Protein AF-A0A2V5K9M3-F1 (afdb_monomer)

Foldseek 3Di:
DDPDVVVVVVVVVVVVVVLVVVLVVLLVVQLVVVVVVLVVPDDPVLVVLLVVLVCCPDPVNVVVVVVVVVVLCVQQVVCVVVVHNGPQHPVRPPVVVVVVVVVVVNVVSNVSNVVSVVVSVVVSVVSVVVSVVVVVVVVVVVVVVVVVVVVVVVVVVVVVVVD

Nearest PDB structures (foldseek):
  6rw8-assembly1_A  TM=3.268E-01  e=4.066E+00  Xenorhabdus nematophila
  4o9y-assembly2_J  TM=3.198E-01  e=4.066E+00  Photorhabdus luminescens
  6rwb-assembly1_C  TM=3.173E-01  e=6.257E+00  Yersinia pseudotuberculosis
  8cq2-assembly1_E  TM=2.939E-01  e=6.257E+00  Photorhabdus luminescens
  8cpz-assembly1_E  TM=3.019E-01  e=9.628E+00  Photorhabdus luminescens

Solvent-accessible surface area (backbone atoms only — not comparable to full-atom values): 9013 Å² total; per-residue (Å²): 137,84,82,60,69,64,58,58,54,51,50,50,52,52,49,52,54,49,51,53,51,52,51,53,51,50,56,53,52,58,56,49,52,56,52,52,58,52,59,72,68,56,50,74,66,54,54,50,34,44,53,53,43,57,52,69,69,32,71,69,46,53,53,51,52,53,50,50,52,52,49,52,52,50,54,24,51,49,33,44,75,72,74,41,88,33,94,48,47,91,89,29,64,61,63,53,51,53,51,52,57,49,51,64,56,44,56,60,37,47,50,53,44,49,53,52,50,52,52,52,52,52,52,50,52,52,51,53,51,54,52,52,53,52,49,51,52,53,49,51,52,51,53,52,53,49,54,50,53,51,53,53,53,53,49,58,55,54,55,68,71,73,112

Radius of gyration: 32.81 Å; Cα contacts (8 Å, |Δi|>4): 41; chains: 1; bounding box: 62×45×98 Å

Structure (mmCIF, N/CA/C/O backbone):
data_AF-A0A2V5K9M3-F1
#
_entry.id   AF-A0A2V5K9M3-F1
#
loop_
_atom_site.group_PDB
_atom_site.id
_atom_site.type_symbol
_atom_site.label_atom_id
_atom_site.label_alt_id
_atom_site.label_comp_id
_atom_site.label_asym_id
_atom_site.label_entity_id
_atom_site.label_seq_id
_atom_site.pdbx_PDB_ins_code
_atom_site.Cartn_x
_atom_site.Cartn_y
_atom_site.Cartn_z
_atom_site.occupancy
_atom_site.B_iso_or_equiv
_atom_site.auth_seq_id
_atom_site.auth_comp_id
_atom_site.auth_asym_id
_atom_site.auth_atom_id
_atom_site.pdbx_PDB_model_num
ATOM 1 N N . MET A 1 1 ? -28.220 -31.948 47.669 1.00 43.75 1 MET A N 1
ATOM 2 C CA . MET A 1 1 ? -27.800 -31.803 46.261 1.00 43.75 1 MET A CA 1
ATOM 3 C C . MET A 1 1 ? -26.575 -30.896 46.209 1.00 43.75 1 MET A C 1
ATOM 5 O O . MET A 1 1 ? -26.705 -29.710 46.475 1.00 43.75 1 MET A O 1
ATOM 9 N N . ARG A 1 2 ? -25.375 -31.465 46.026 1.00 47.09 2 ARG A N 1
ATOM 10 C CA . ARG A 1 2 ? -24.121 -30.716 45.825 1.00 47.09 2 ARG A CA 1
ATOM 11 C C . ARG A 1 2 ? -24.041 -30.386 44.332 1.00 47.09 2 ARG A C 1
ATOM 13 O O . ARG A 1 2 ? -24.048 -31.312 43.528 1.00 47.09 2 ARG A O 1
ATOM 20 N N . GLY A 1 3 ? -24.053 -29.107 43.962 1.00 54.91 3 GLY A N 1
ATOM 21 C CA . GLY A 1 3 ? -23.876 -28.696 42.568 1.00 54.91 3 GLY A CA 1
ATOM 22 C C . GLY A 1 3 ? -22.454 -29.020 42.123 1.00 54.91 3 GLY A C 1
ATOM 23 O O . GLY A 1 3 ? -21.504 -28.578 42.764 1.00 54.91 3 GLY A O 1
ATOM 24 N N . ASN A 1 4 ? -22.303 -29.837 41.081 1.00 65.31 4 ASN A N 1
ATOM 25 C CA . ASN A 1 4 ? -20.992 -30.230 40.575 1.00 65.31 4 ASN A CA 1
ATOM 26 C C . ASN A 1 4 ? -20.274 -29.001 39.982 1.00 65.31 4 ASN A C 1
ATOM 28 O O . ASN A 1 4 ? -20.758 -28.459 38.987 1.00 65.31 4 ASN A O 1
ATOM 32 N N . PRO A 1 5 ? -19.110 -28.582 40.516 1.00 69.06 5 PRO A N 1
ATOM 33 C CA . PRO A 1 5 ? -18.343 -27.442 39.995 1.00 69.06 5 PRO A CA 1
ATOM 34 C C . PRO A 1 5 ? -17.899 -27.635 38.535 1.00 69.06 5 PRO A C 1
ATOM 36 O O . PRO A 1 5 ? -17.706 -26.660 37.812 1.00 69.06 5 PRO A O 1
ATOM 39 N N . ASN A 1 6 ? -17.837 -28.887 38.069 1.00 73.25 6 ASN A N 1
ATOM 40 C CA . ASN A 1 6 ? -17.604 -29.218 36.663 1.00 73.25 6 ASN A CA 1
ATOM 41 C C . ASN A 1 6 ? -18.653 -28.624 35.716 1.00 73.25 6 ASN A C 1
ATOM 43 O O . ASN A 1 6 ? -18.296 -28.203 34.623 1.00 73.25 6 ASN A O 1
ATOM 47 N N . VAL A 1 7 ? -19.920 -28.530 36.131 1.00 78.38 7 VAL A N 1
ATOM 48 C CA . VAL A 1 7 ? -20.997 -28.025 35.262 1.00 78.38 7 VAL A CA 1
ATOM 49 C C . VAL A 1 7 ? -20.836 -26.524 35.011 1.00 78.38 7 VAL A C 1
ATOM 51 O O . VAL A 1 7 ? -21.073 -26.050 33.904 1.00 78.38 7 VAL A O 1
ATOM 54 N N . ALA A 1 8 ? -20.375 -25.768 36.013 1.00 76.94 8 ALA A N 1
ATOM 55 C CA . ALA A 1 8 ? -20.107 -24.340 35.861 1.00 76.94 8 ALA A CA 1
ATOM 56 C C . ALA A 1 8 ? -18.931 -24.083 34.902 1.00 76.94 8 ALA A C 1
ATOM 58 O O . ALA A 1 8 ? -19.027 -23.226 34.028 1.00 76.94 8 ALA A O 1
ATOM 59 N N . LEU A 1 9 ? -17.850 -24.863 35.016 1.00 79.88 9 LEU A N 1
ATOM 60 C CA . LEU A 1 9 ? -16.701 -24.812 34.101 1.00 79.88 9 LEU A CA 1
ATOM 61 C C . LEU A 1 9 ? -17.071 -25.220 32.667 1.00 79.88 9 LEU A C 1
ATOM 63 O O . LEU A 1 9 ? -16.612 -24.605 31.703 1.00 79.88 9 LEU A O 1
ATOM 67 N N . GLU A 1 10 ? -17.934 -26.219 32.512 1.00 81.06 10 GLU A N 1
ATOM 68 C CA . GLU A 1 10 ? -18.429 -26.672 31.211 1.00 81.06 10 GLU A CA 1
ATOM 69 C C . GLU A 1 10 ? -19.344 -25.624 30.556 1.00 81.06 10 GLU A C 1
ATOM 71 O O . GLU A 1 10 ? -19.183 -25.309 29.380 1.00 81.06 10 GLU A O 1
ATOM 76 N N . MET A 1 11 ? -20.226 -24.971 31.323 1.00 78.81 11 MET A N 1
ATOM 77 C CA . MET A 1 11 ? -21.039 -23.861 30.811 1.00 78.81 11 MET A CA 1
ATOM 78 C C . MET A 1 11 ? -20.211 -22.613 30.490 1.00 78.81 11 MET A C 1
ATOM 80 O O . MET A 1 11 ? -20.466 -21.963 29.476 1.00 78.81 11 MET A O 1
ATOM 84 N N . LEU A 1 12 ? -19.203 -22.284 31.306 1.00 81.81 12 LEU A N 1
ATOM 85 C CA . LEU A 1 12 ? -18.294 -21.164 31.045 1.00 81.81 12 LEU A CA 1
ATOM 86 C C . LEU A 1 12 ? -17.444 -21.408 29.796 1.00 81.81 12 LEU A C 1
ATOM 88 O O . LEU A 1 12 ? -17.318 -20.514 28.963 1.00 81.81 12 LEU A O 1
ATOM 92 N N . SER A 1 13 ? -16.905 -22.617 29.625 1.00 84.19 13 SER A N 1
ATOM 93 C CA . SER A 1 13 ? -16.145 -22.975 28.422 1.00 84.19 13 SER A CA 1
ATOM 94 C C . SER A 1 13 ? -17.035 -23.042 27.176 1.00 84.19 13 SER A C 1
ATOM 96 O O . SER A 1 13 ? -16.630 -22.574 26.110 1.00 84.19 13 SER A O 1
ATOM 98 N N . ALA A 1 14 ? -18.277 -23.518 27.301 1.00 83.75 14 ALA A N 1
ATOM 99 C CA . ALA A 1 14 ? -19.259 -23.491 26.220 1.00 83.75 14 ALA A CA 1
ATOM 100 C C . ALA A 1 14 ? -19.653 -22.055 25.823 1.00 83.75 14 ALA A C 1
ATOM 102 O O . ALA A 1 14 ? -19.705 -21.744 24.632 1.00 83.75 14 ALA A O 1
ATOM 103 N N . LEU A 1 15 ? -19.874 -21.160 26.793 1.00 82.50 15 LEU A N 1
ATOM 104 C CA . LEU A 1 15 ? -20.139 -19.737 26.548 1.00 82.50 15 LEU A CA 1
ATOM 105 C C . LEU A 1 15 ? -18.934 -19.033 25.921 1.00 82.50 15 LEU A C 1
ATOM 107 O O . LEU A 1 15 ? -19.110 -18.298 24.952 1.00 82.50 15 LEU A O 1
ATOM 111 N N . ALA A 1 16 ? -17.722 -19.299 26.413 1.00 79.94 16 ALA A N 1
ATOM 112 C CA . ALA A 1 16 ? -16.488 -18.751 25.856 1.00 79.94 16 ALA A CA 1
ATOM 113 C C . ALA A 1 16 ? -16.287 -19.184 24.394 1.00 79.94 16 ALA A C 1
ATOM 115 O O . ALA A 1 16 ? -16.009 -18.351 23.531 1.00 79.94 16 ALA A O 1
ATOM 116 N N . ASN A 1 17 ? -16.510 -20.465 24.085 1.00 82.00 17 ASN A N 1
ATOM 117 C CA . ASN A 1 17 ? -16.444 -20.971 22.713 1.00 82.00 17 ASN A CA 1
ATOM 118 C C . ASN A 1 17 ? -17.539 -20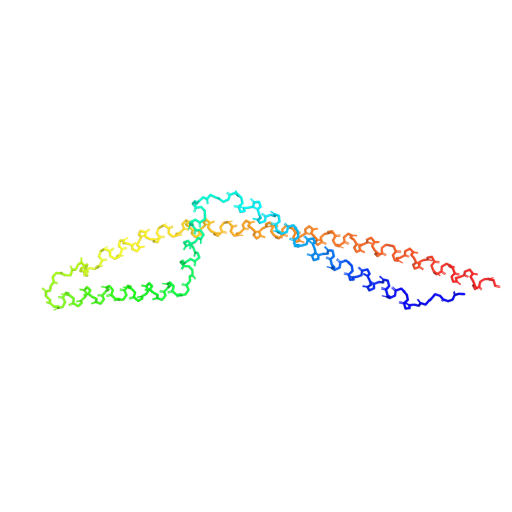.383 21.816 1.00 82.00 17 ASN A C 1
ATOM 120 O O . ASN A 1 17 ? -17.298 -20.125 20.635 1.00 82.00 17 ASN A O 1
ATOM 124 N N . ARG A 1 18 ? -18.739 -20.144 22.356 1.00 78.31 18 ARG A N 1
ATOM 125 C CA . ARG A 1 18 ? -19.840 -19.546 21.598 1.00 78.31 18 ARG A CA 1
ATOM 126 C C . ARG A 1 18 ? -19.574 -18.075 21.288 1.00 78.31 18 ARG A C 1
ATOM 128 O O . ARG A 1 18 ? -19.726 -17.701 20.132 1.00 78.31 18 ARG A O 1
ATOM 135 N N . LEU A 1 19 ? -19.102 -17.300 22.270 1.00 78.81 19 LEU A N 1
ATOM 136 C CA . LEU A 1 19 ? -18.676 -15.904 22.108 1.00 78.81 19 LEU A CA 1
ATOM 137 C C . LEU A 1 19 ? -17.587 -15.779 21.047 1.00 78.81 19 LEU A C 1
ATOM 139 O O . LEU A 1 19 ? -17.730 -14.973 20.131 1.00 78.81 19 LEU A O 1
ATOM 143 N N . ARG A 1 20 ? -16.566 -16.642 21.114 1.00 76.94 20 ARG A N 1
ATOM 144 C CA . ARG A 1 20 ? -15.473 -16.687 20.137 1.00 76.94 20 ARG A CA 1
ATOM 145 C C . ARG A 1 20 ? -15.969 -16.960 18.714 1.00 76.94 20 ARG A C 1
ATOM 147 O O . ARG A 1 20 ? -15.543 -16.287 17.783 1.00 76.94 20 ARG A O 1
ATOM 154 N N . ARG A 1 21 ? -16.920 -17.887 18.540 1.00 75.00 21 ARG A N 1
ATOM 155 C CA . ARG A 1 21 ? -17.555 -18.143 17.233 1.00 75.00 21 ARG A CA 1
ATOM 156 C C . ARG A 1 21 ? -18.383 -16.963 16.728 1.00 75.00 21 ARG A C 1
ATOM 158 O O . ARG A 1 21 ? -18.339 -16.666 15.540 1.00 75.00 21 ARG A O 1
ATOM 165 N N . THR A 1 22 ? -19.160 -16.306 17.589 1.00 73.00 22 THR A N 1
ATOM 166 C CA . THR A 1 22 ? -19.919 -15.107 17.187 1.00 73.00 22 THR A CA 1
ATOM 167 C C . THR A 1 22 ? -19.005 -13.947 16.819 1.00 73.00 22 THR A C 1
ATOM 169 O O . THR A 1 22 ? -19.309 -13.247 15.859 1.00 73.00 22 THR A O 1
ATOM 172 N N . ASP A 1 23 ? -17.885 -13.774 17.520 1.00 67.88 23 ASP A N 1
ATOM 173 C CA . ASP A 1 23 ? -16.879 -12.759 17.201 1.00 67.88 23 ASP A CA 1
ATOM 174 C C . ASP A 1 23 ? -16.248 -13.010 15.820 1.00 67.88 23 ASP A C 1
ATOM 176 O O . ASP A 1 23 ? -16.196 -12.107 14.984 1.00 67.88 23 ASP A O 1
ATOM 180 N N . GLU A 1 24 ? -15.883 -14.263 15.516 1.00 68.69 24 GLU A N 1
ATOM 181 C CA . GLU A 1 24 ? -15.385 -14.659 14.189 1.00 68.69 24 GLU A CA 1
ATOM 182 C C . GLU A 1 24 ? -16.414 -14.413 13.072 1.00 68.69 24 GLU A C 1
ATOM 184 O O . GLU A 1 24 ? -16.072 -13.883 12.011 1.00 68.69 24 GLU A O 1
ATOM 189 N N . LEU A 1 25 ? -17.685 -14.758 13.302 1.00 67.75 25 LEU A N 1
ATOM 190 C CA . LEU A 1 25 ? -18.752 -14.580 12.312 1.00 67.75 25 LEU A CA 1
ATOM 191 C C . LEU A 1 25 ? -19.097 -13.104 12.083 1.00 67.75 25 LEU A C 1
ATOM 193 O O . LEU A 1 25 ? -19.299 -12.695 10.936 1.00 67.75 25 LEU A O 1
ATOM 197 N N . LEU A 1 26 ? -19.130 -12.293 13.144 1.00 65.62 26 LEU A N 1
ATOM 198 C CA . LEU A 1 26 ? -19.359 -10.856 13.029 1.00 65.62 26 LEU A CA 1
ATOM 199 C C . LEU A 1 26 ? -18.221 -10.204 12.252 1.00 65.62 26 LEU A C 1
ATOM 201 O O . LEU A 1 26 ? -18.505 -9.573 11.237 1.00 65.62 26 LEU A O 1
ATOM 205 N N . ARG A 1 27 ? -16.960 -10.462 12.626 1.00 63.78 27 ARG A N 1
ATOM 206 C CA . ARG A 1 27 ? -15.776 -9.960 11.911 1.00 63.78 27 ARG A CA 1
ATOM 207 C C . ARG A 1 27 ? -15.800 -10.288 10.423 1.00 63.78 27 ARG A C 1
ATOM 209 O O . ARG A 1 27 ? -15.500 -9.420 9.602 1.00 63.78 27 ARG A O 1
ATOM 216 N N . HIS A 1 28 ? -16.190 -11.507 10.053 1.00 62.00 28 HIS A N 1
ATOM 217 C CA . HIS A 1 28 ? -16.282 -11.881 8.643 1.00 62.00 28 HIS A CA 1
ATOM 218 C C . HIS A 1 28 ? -17.460 -11.215 7.916 1.00 62.00 28 HIS A C 1
ATOM 220 O O . HIS A 1 28 ? -17.306 -10.818 6.761 1.00 62.00 28 HIS A O 1
ATOM 226 N N . SER A 1 29 ? -18.614 -11.059 8.569 1.00 60.84 29 SER A N 1
ATOM 227 C CA . SER A 1 29 ? -19.818 -10.497 7.940 1.00 60.84 29 SER A CA 1
ATOM 228 C C . SER A 1 29 ? -19.739 -8.983 7.695 1.00 60.84 29 SER A C 1
ATOM 230 O O . SER A 1 29 ? -20.052 -8.535 6.591 1.00 60.84 29 SER A O 1
ATOM 232 N N . THR A 1 30 ? -19.256 -8.191 8.661 1.00 61.22 30 THR A N 1
ATOM 233 C CA . THR A 1 30 ? -19.108 -6.733 8.498 1.00 61.22 30 THR A CA 1
ATOM 234 C C . THR A 1 30 ? -17.967 -6.375 7.551 1.00 61.22 30 THR A C 1
ATOM 236 O O . THR A 1 30 ? -18.134 -5.490 6.715 1.00 61.22 30 THR A O 1
ATOM 239 N N . THR A 1 31 ? -16.840 -7.096 7.598 1.00 59.44 31 THR A N 1
ATOM 240 C CA . THR A 1 31 ? -15.708 -6.846 6.683 1.00 59.44 31 THR A CA 1
ATOM 241 C C . THR A 1 31 ? -16.068 -7.130 5.223 1.00 59.44 31 THR A C 1
ATOM 243 O O . THR A 1 31 ? -15.632 -6.409 4.324 1.00 59.44 31 THR A O 1
ATOM 246 N N . ARG A 1 32 ? -16.858 -8.182 4.957 1.00 60.47 32 ARG A N 1
ATOM 247 C CA . ARG A 1 32 ? -17.221 -8.548 3.581 1.00 60.47 32 ARG A CA 1
ATOM 248 C C . ARG A 1 32 ? -18.199 -7.547 2.968 1.00 60.47 32 ARG A C 1
ATOM 250 O O . ARG A 1 32 ? -17.985 -7.135 1.834 1.00 60.47 32 ARG A O 1
ATOM 257 N N . ASN A 1 33 ? -19.190 -7.099 3.738 1.00 70.12 33 ASN A N 1
ATOM 258 C CA . ASN A 1 33 ? -20.201 -6.152 3.268 1.00 70.12 33 ASN A CA 1
ATOM 259 C C . ASN A 1 33 ? -19.580 -4.799 2.854 1.00 70.12 33 ASN A C 1
ATOM 261 O O . ASN A 1 33 ? -19.784 -4.348 1.730 1.00 70.12 33 ASN A O 1
ATOM 265 N N . VAL A 1 34 ? -18.701 -4.222 3.684 1.00 65.31 34 VAL A N 1
ATOM 266 C CA . VAL A 1 34 ? -18.056 -2.928 3.379 1.00 65.31 34 VAL A CA 1
ATOM 267 C C . VAL A 1 34 ? -17.123 -3.004 2.167 1.00 65.31 34 VAL A C 1
ATOM 269 O O . VAL A 1 34 ? -17.075 -2.080 1.355 1.00 65.31 34 VAL A O 1
ATOM 272 N N . ASN A 1 35 ? -16.402 -4.113 1.994 1.00 70.69 35 ASN A N 1
ATOM 273 C CA . ASN A 1 35 ? -15.566 -4.306 0.809 1.00 70.69 35 ASN A CA 1
ATOM 274 C C . ASN A 1 35 ? -16.394 -4.476 -0.476 1.00 70.69 35 ASN A C 1
ATOM 276 O O . ASN A 1 35 ? -15.988 -3.965 -1.520 1.00 70.69 35 ASN A O 1
ATOM 280 N N . GLU A 1 36 ? -17.536 -5.167 -0.411 1.00 66.19 36 GLU A N 1
ATOM 281 C CA . GLU A 1 36 ? -18.455 -5.340 -1.544 1.00 66.19 36 GLU A CA 1
ATOM 282 C C . GLU A 1 36 ? -19.098 -4.001 -1.956 1.00 66.19 36 GLU A C 1
ATOM 284 O O . GLU A 1 36 ? -19.099 -3.662 -3.141 1.00 66.19 36 GLU A O 1
ATOM 289 N N . GLU A 1 37 ? -19.538 -3.183 -0.994 1.00 68.00 37 GLU A N 1
ATOM 290 C CA . GLU A 1 37 ? -20.062 -1.834 -1.261 1.00 68.00 37 GLU A CA 1
ATOM 291 C C . GLU A 1 37 ? -19.001 -0.900 -1.862 1.00 68.00 37 GLU A C 1
ATOM 293 O O . GLU A 1 37 ? -19.284 -0.135 -2.788 1.00 68.00 37 GLU A O 1
ATOM 298 N N . MET A 1 38 ? -17.757 -0.986 -1.381 1.00 64.94 38 MET A N 1
ATOM 299 C CA . MET A 1 38 ? -16.638 -0.212 -1.922 1.00 64.94 38 MET A CA 1
ATOM 300 C C . MET A 1 38 ? -16.297 -0.637 -3.353 1.00 64.94 38 MET A C 1
ATOM 302 O O . MET A 1 38 ? -16.041 0.205 -4.213 1.00 64.94 38 MET A O 1
ATOM 306 N N . ALA A 1 39 ? -16.308 -1.945 -3.624 1.00 67.31 39 ALA A N 1
ATOM 307 C CA . ALA A 1 39 ? -16.026 -2.492 -4.945 1.00 67.31 39 ALA A CA 1
ATOM 308 C C . ALA A 1 39 ? -17.101 -2.114 -5.974 1.00 67.31 39 ALA A C 1
ATOM 310 O O . ALA A 1 39 ? -16.771 -1.891 -7.139 1.00 67.31 39 ALA A O 1
ATOM 311 N N . ALA A 1 40 ? -18.360 -1.993 -5.541 1.00 66.12 40 ALA A N 1
ATOM 312 C CA . ALA A 1 40 ? -19.473 -1.550 -6.378 1.00 66.12 40 ALA A CA 1
ATOM 313 C C . ALA A 1 40 ? -19.373 -0.068 -6.789 1.00 66.12 40 ALA A C 1
ATOM 315 O O . ALA A 1 40 ? -19.969 0.330 -7.788 1.00 66.12 40 ALA A O 1
ATOM 316 N N . ARG A 1 41 ? -18.604 0.746 -6.051 1.00 70.88 41 ARG A N 1
ATOM 317 C CA . ARG A 1 41 ? -18.389 2.176 -6.337 1.00 70.88 41 ARG A CA 1
ATOM 318 C C . ARG A 1 41 ? -17.130 2.475 -7.154 1.00 70.88 41 ARG A C 1
ATOM 320 O O . ARG A 1 41 ? -16.900 3.636 -7.484 1.00 70.88 41 ARG A O 1
ATOM 327 N N . LEU A 1 42 ? -16.311 1.471 -7.477 1.00 75.75 42 LEU A N 1
ATOM 328 C CA . LEU A 1 42 ? -15.088 1.680 -8.256 1.00 75.75 42 LEU A CA 1
ATOM 329 C C . LEU A 1 42 ? -15.419 2.036 -9.703 1.00 75.75 42 LEU A C 1
ATOM 331 O O . LEU A 1 42 ? -16.096 1.281 -10.403 1.00 75.75 42 LEU A O 1
ATOM 335 N N . THR A 1 43 ? -14.871 3.151 -10.178 1.00 82.75 43 THR A N 1
ATOM 336 C CA . T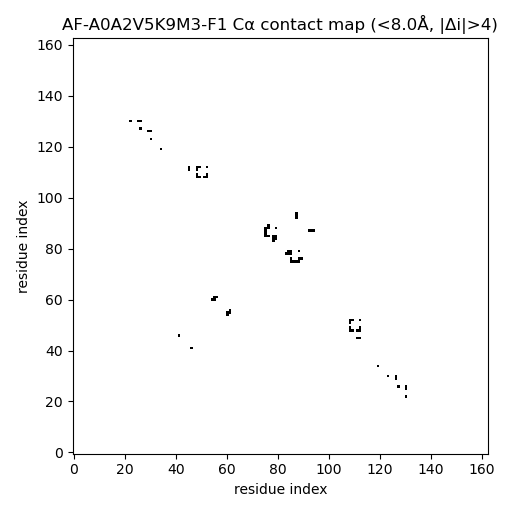HR A 1 43 ? -14.935 3.481 -11.600 1.00 82.75 43 THR A CA 1
ATOM 337 C C . THR A 1 43 ? -13.990 2.582 -12.405 1.00 82.75 43 THR A C 1
ATOM 339 O O . THR A 1 43 ? -13.064 1.959 -11.874 1.00 82.75 43 THR A O 1
ATOM 342 N N . LEU A 1 44 ? -14.190 2.515 -13.725 1.00 82.06 44 LEU A N 1
ATOM 343 C CA . LEU A 1 44 ? -13.264 1.805 -14.618 1.00 82.06 44 LEU A CA 1
ATOM 344 C C . LEU A 1 44 ? -11.843 2.391 -14.548 1.00 82.06 44 LEU A C 1
ATOM 346 O O . LEU A 1 44 ? -10.869 1.642 -14.609 1.00 82.06 44 LEU A O 1
ATOM 350 N N . ALA A 1 45 ? -11.730 3.710 -14.362 1.00 80.12 45 ALA A N 1
ATOM 351 C CA . ALA A 1 45 ? -10.453 4.396 -14.190 1.00 80.12 45 ALA A CA 1
ATOM 352 C C . ALA A 1 45 ? -9.762 3.998 -12.876 1.00 80.12 45 ALA A C 1
ATOM 354 O O . ALA A 1 45 ? -8.558 3.754 -12.875 1.00 80.12 45 ALA A O 1
ATOM 355 N N . ASP A 1 46 ? -10.518 3.844 -11.784 1.00 82.06 46 ASP A N 1
ATOM 356 C CA . ASP A 1 46 ? -9.972 3.386 -10.500 1.00 82.06 46 ASP A CA 1
ATOM 357 C C . ASP A 1 46 ? -9.402 1.971 -10.589 1.00 82.06 46 ASP A C 1
ATOM 359 O O . ASP A 1 46 ? -8.311 1.711 -10.082 1.00 82.06 46 ASP A O 1
ATOM 363 N N . ARG A 1 47 ? -10.116 1.068 -11.275 1.00 82.44 47 ARG A N 1
ATOM 364 C CA . ARG A 1 47 ? -9.648 -0.304 -11.514 1.00 82.44 47 ARG A CA 1
ATOM 365 C C . ARG A 1 47 ? -8.378 -0.333 -12.358 1.00 82.44 47 ARG A C 1
ATOM 367 O O . ARG A 1 47 ? -7.455 -1.074 -12.036 1.00 82.44 47 ARG A O 1
ATOM 374 N N . ALA A 1 48 ? -8.317 0.472 -13.418 1.00 83.06 48 ALA A N 1
ATOM 375 C CA . ALA A 1 48 ? -7.119 0.577 -14.245 1.00 83.06 48 ALA A CA 1
ATOM 376 C C . ALA A 1 48 ? -5.928 1.130 -13.443 1.00 83.06 48 ALA A C 1
ATOM 378 O O . ALA A 1 48 ? -4.830 0.588 -13.531 1.00 83.06 48 ALA A O 1
ATOM 379 N N . ALA A 1 49 ? -6.152 2.157 -12.618 1.00 82.88 49 ALA A N 1
ATOM 380 C CA . ALA A 1 49 ? -5.131 2.731 -11.748 1.00 82.88 49 ALA A CA 1
ATOM 381 C C . ALA A 1 49 ? -4.604 1.721 -10.713 1.00 82.88 49 ALA A C 1
ATOM 383 O O . ALA A 1 49 ? -3.396 1.662 -10.503 1.00 82.88 49 ALA A O 1
ATOM 384 N N . ASP A 1 50 ? -5.475 0.902 -10.111 1.00 81.44 50 ASP A N 1
ATOM 385 C CA . ASP A 1 50 ? -5.058 -0.169 -9.191 1.00 81.44 50 ASP A CA 1
ATOM 386 C C . ASP A 1 50 ? -4.167 -1.204 -9.881 1.00 81.44 50 ASP A C 1
ATOM 388 O O . ASP A 1 50 ? -3.101 -1.532 -9.367 1.00 81.44 50 ASP A O 1
ATOM 392 N N . ILE A 1 51 ? -4.548 -1.657 -11.078 1.00 82.06 51 ILE A N 1
ATOM 393 C CA . ILE A 1 51 ? -3.749 -2.619 -11.851 1.00 82.06 51 ILE A CA 1
ATOM 394 C C . ILE A 1 51 ? -2.386 -2.019 -12.217 1.00 82.06 51 ILE A C 1
ATOM 396 O O . ILE A 1 51 ? -1.360 -2.688 -12.094 1.00 82.06 51 ILE A O 1
ATOM 400 N N . LEU A 1 52 ? -2.353 -0.754 -12.649 1.00 81.38 52 LEU A N 1
ATOM 401 C CA . LEU A 1 52 ? -1.103 -0.060 -12.966 1.00 81.38 52 LEU A CA 1
ATOM 402 C C . LEU A 1 52 ? -0.209 0.105 -11.728 1.00 81.38 52 LEU A C 1
ATOM 404 O O . LEU A 1 52 ? 1.006 -0.065 -11.836 1.00 81.38 52 LEU A O 1
ATOM 408 N N . ALA A 1 53 ? -0.789 0.408 -10.565 1.00 83.88 53 ALA A N 1
ATOM 409 C CA . ALA A 1 53 ? -0.055 0.547 -9.310 1.00 83.88 53 ALA A CA 1
ATOM 410 C C . ALA A 1 53 ? 0.514 -0.798 -8.824 1.00 83.88 53 ALA A C 1
ATOM 412 O O . ALA A 1 53 ? 1.689 -0.871 -8.465 1.00 83.88 53 ALA A O 1
ATOM 413 N N . GLU A 1 54 ? -0.277 -1.875 -8.870 1.00 82.56 54 GLU A N 1
ATOM 414 C CA . GLU A 1 54 ? 0.178 -3.225 -8.512 1.00 82.56 54 GLU A CA 1
ATOM 415 C C . GLU A 1 54 ? 1.270 -3.734 -9.461 1.00 82.56 54 GLU A C 1
ATOM 417 O O . GLU A 1 54 ? 2.275 -4.296 -9.017 1.00 82.56 54 GLU A O 1
ATOM 422 N N . PHE A 1 55 ? 1.114 -3.500 -10.767 1.00 81.75 55 PHE A N 1
ATOM 423 C CA . PHE A 1 55 ? 2.115 -3.881 -11.761 1.00 81.75 55 PHE A CA 1
ATOM 424 C C . PHE A 1 55 ? 3.422 -3.098 -11.577 1.00 81.75 55 PHE A C 1
ATOM 426 O O . PHE A 1 55 ? 4.502 -3.693 -11.554 1.00 81.75 55 PHE A O 1
ATOM 433 N N . GLY A 1 56 ? 3.324 -1.780 -11.374 1.00 82.19 56 GLY A N 1
ATOM 434 C CA . GLY A 1 56 ? 4.472 -0.907 -11.125 1.00 82.19 56 GLY A CA 1
ATOM 435 C C . GLY A 1 56 ? 5.208 -1.205 -9.813 1.00 82.19 56 GLY A C 1
ATOM 436 O O . GLY A 1 56 ? 6.411 -0.969 -9.728 1.00 82.19 56 GLY A O 1
ATOM 437 N N . GLY A 1 57 ? 4.520 -1.765 -8.812 1.00 80.44 57 GLY A N 1
ATOM 438 C CA . GLY A 1 57 ? 5.096 -2.147 -7.517 1.00 80.44 57 GLY A CA 1
ATOM 439 C C . GLY A 1 57 ? 5.807 -3.506 -7.489 1.00 80.44 57 GLY A C 1
ATOM 440 O O . GLY A 1 57 ? 6.358 -3.890 -6.457 1.00 80.44 57 GLY A O 1
ATOM 441 N N . SER A 1 58 ? 5.804 -4.267 -8.588 1.00 89.31 58 SER A N 1
ATOM 442 C CA . SER A 1 58 ? 6.392 -5.609 -8.620 1.00 89.31 58 SER A CA 1
ATOM 443 C C . SER A 1 58 ? 7.911 -5.593 -8.818 1.00 89.31 58 SER A C 1
ATOM 445 O O . SER A 1 58 ? 8.430 -4.973 -9.746 1.00 89.31 58 SER A O 1
ATOM 447 N N . TRP A 1 59 ? 8.636 -6.406 -8.044 1.00 90.50 59 TRP A N 1
ATOM 448 C CA . TRP A 1 59 ? 10.078 -6.634 -8.231 1.00 90.50 59 TRP A CA 1
ATOM 449 C C . TRP A 1 59 ? 10.447 -7.096 -9.646 1.00 90.50 59 TRP A C 1
ATOM 451 O O . TRP A 1 59 ? 11.492 -6.716 -10.173 1.00 90.50 59 TRP A O 1
ATOM 461 N N . LYS A 1 60 ? 9.579 -7.884 -10.295 1.00 90.56 60 LYS A N 1
ATOM 462 C CA . LYS A 1 60 ? 9.802 -8.349 -11.673 1.00 90.56 60 LYS A CA 1
ATOM 463 C C . LYS A 1 60 ? 9.762 -7.192 -12.675 1.00 90.56 60 LYS A C 1
ATOM 465 O O . LYS A 1 60 ? 10.560 -7.177 -13.608 1.00 90.56 60 LYS A O 1
ATOM 470 N N . PHE A 1 61 ? 8.870 -6.221 -12.465 1.00 90.06 61 PHE A N 1
ATOM 471 C CA . PHE A 1 61 ? 8.765 -5.029 -13.305 1.00 90.06 61 PHE A CA 1
ATOM 472 C C . PHE A 1 61 ? 10.003 -4.140 -13.164 1.00 90.06 61 PHE A C 1
ATOM 474 O O . PHE A 1 61 ? 10.571 -3.731 -14.172 1.00 90.06 61 PHE A O 1
ATOM 481 N N . ILE A 1 62 ? 10.472 -3.919 -11.931 1.00 91.25 62 ILE A N 1
ATOM 482 C CA . ILE A 1 62 ? 11.677 -3.120 -11.658 1.00 91.25 62 ILE A CA 1
ATOM 483 C C . ILE A 1 62 ? 12.892 -3.709 -12.385 1.00 91.25 62 ILE A C 1
ATOM 485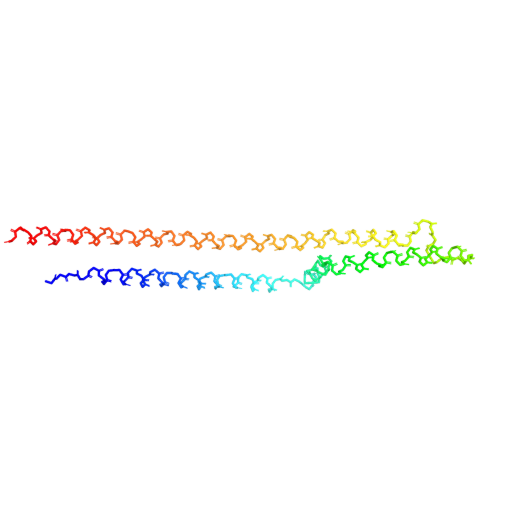 O O . ILE A 1 62 ? 13.596 -2.994 -13.095 1.00 91.25 62 ILE A O 1
ATOM 489 N N . ILE A 1 63 ? 13.112 -5.022 -12.267 1.00 94.44 63 ILE A N 1
ATOM 490 C CA . ILE A 1 63 ? 14.232 -5.701 -12.935 1.00 94.44 63 ILE A CA 1
ATOM 491 C C . ILE A 1 63 ? 14.110 -5.584 -14.461 1.00 94.44 63 ILE A C 1
ATOM 493 O O . ILE A 1 63 ? 15.085 -5.243 -15.130 1.00 94.44 63 ILE A O 1
ATOM 497 N N . ALA A 1 64 ? 12.919 -5.819 -15.020 1.00 94.25 64 ALA A N 1
ATOM 498 C CA . ALA A 1 64 ? 12.686 -5.699 -16.457 1.00 94.25 64 ALA A CA 1
ATOM 499 C C . ALA A 1 64 ? 12.920 -4.267 -16.973 1.00 94.25 64 ALA A C 1
ATOM 501 O O . ALA A 1 64 ? 13.552 -4.092 -18.013 1.00 94.25 64 ALA A O 1
ATOM 502 N N . ALA A 1 65 ? 12.472 -3.246 -16.235 1.00 92.06 65 ALA A N 1
ATOM 503 C CA . ALA A 1 65 ? 12.677 -1.842 -16.579 1.00 92.06 65 ALA A CA 1
ATOM 504 C C . ALA A 1 65 ? 14.167 -1.463 -16.564 1.00 92.06 65 ALA A C 1
ATOM 506 O O . ALA A 1 65 ? 14.659 -0.853 -17.512 1.00 92.06 65 ALA A O 1
ATOM 507 N N . VAL A 1 66 ? 14.912 -1.887 -15.537 1.00 94.38 66 VAL A N 1
ATOM 508 C CA . VAL A 1 66 ? 16.364 -1.660 -15.452 1.00 94.38 66 VAL A CA 1
ATOM 509 C C . VAL A 1 66 ? 17.095 -2.324 -16.619 1.00 94.38 66 VAL A C 1
ATOM 511 O O . VAL A 1 66 ? 17.958 -1.695 -17.236 1.00 94.38 66 VAL A O 1
ATOM 514 N N . LEU A 1 67 ? 16.747 -3.569 -16.958 1.00 96.50 67 LEU A N 1
ATOM 515 C CA . LEU A 1 67 ? 17.327 -4.267 -18.108 1.00 96.50 67 LEU A CA 1
ATOM 516 C C . LEU A 1 67 ? 17.001 -3.559 -19.425 1.00 96.50 67 LEU A C 1
ATOM 518 O O . LEU A 1 67 ? 17.893 -3.376 -20.250 1.00 96.50 67 LEU A O 1
ATOM 522 N N . PHE A 1 68 ? 15.756 -3.118 -19.603 1.00 94.88 68 PHE A N 1
ATOM 523 C CA . PHE A 1 68 ? 15.332 -2.368 -20.781 1.00 94.88 68 PHE A CA 1
ATOM 524 C C . PHE A 1 68 ? 16.122 -1.062 -20.941 1.00 94.88 68 PHE A C 1
ATOM 526 O O . PHE A 1 68 ? 16.641 -0.797 -22.024 1.00 94.88 68 PHE A O 1
ATOM 533 N N . PHE A 1 69 ? 16.283 -0.278 -19.870 1.00 93.62 69 PHE A N 1
ATOM 534 C CA . PHE A 1 69 ? 17.058 0.965 -19.915 1.00 93.62 69 PHE A CA 1
ATOM 535 C C . PHE A 1 69 ? 18.532 0.719 -20.241 1.00 93.62 69 PHE A C 1
ATOM 537 O O . PHE A 1 69 ? 19.091 1.402 -21.098 1.00 93.62 69 PHE A O 1
ATOM 544 N N . ASN A 1 70 ? 19.151 -0.287 -19.619 1.00 94.88 70 ASN A N 1
ATOM 545 C CA . ASN A 1 70 ? 20.533 -0.652 -19.929 1.00 94.88 70 ASN A CA 1
ATOM 546 C C . ASN A 1 70 ? 20.677 -1.094 -21.387 1.00 94.88 70 ASN A C 1
ATOM 548 O O . ASN A 1 70 ? 21.586 -0.644 -22.079 1.00 94.88 70 ASN A O 1
ATOM 552 N N . LEU A 1 71 ? 19.757 -1.925 -21.881 1.00 95.31 71 LEU A N 1
ATOM 553 C CA . LEU A 1 71 ? 19.772 -2.383 -23.265 1.00 95.31 71 LEU A CA 1
ATOM 554 C C . LEU A 1 71 ? 19.600 -1.216 -24.249 1.00 95.31 71 LEU A C 1
ATOM 556 O O . LEU A 1 71 ? 20.331 -1.143 -25.235 1.00 95.31 71 LEU A O 1
ATOM 560 N N . TRP A 1 72 ? 18.699 -0.273 -23.964 1.00 93.44 72 TRP A N 1
ATOM 561 C CA . TRP A 1 72 ? 18.493 0.928 -24.779 1.00 93.44 72 TRP A CA 1
ATOM 562 C C . TRP A 1 72 ? 19.761 1.776 -24.886 1.00 93.44 72 TRP A C 1
ATOM 564 O O . TRP A 1 72 ? 20.166 2.158 -25.989 1.00 93.44 72 TRP A O 1
ATOM 574 N N . VAL A 1 73 ? 20.407 2.043 -23.747 1.00 91.44 73 VAL A N 1
ATOM 575 C CA . VAL A 1 73 ? 21.650 2.820 -23.684 1.00 91.44 73 VAL A CA 1
ATOM 576 C C . VAL A 1 73 ? 22.777 2.093 -24.416 1.00 91.44 73 VAL A C 1
ATOM 578 O O . VAL A 1 73 ? 23.478 2.718 -25.213 1.00 91.44 73 VAL A O 1
ATOM 581 N N . LEU A 1 74 ? 22.932 0.781 -24.205 1.00 92.81 74 LEU A N 1
ATOM 582 C CA . LEU A 1 74 ? 23.972 -0.026 -24.849 1.00 92.81 74 LEU A CA 1
ATOM 583 C C . LEU A 1 74 ? 23.801 -0.062 -26.370 1.00 92.81 74 LEU A C 1
ATOM 585 O O . LEU A 1 74 ? 24.771 0.169 -27.088 1.00 92.81 74 LEU A O 1
ATOM 589 N N . ILE A 1 75 ? 22.581 -0.293 -26.867 1.00 91.25 75 ILE A N 1
ATOM 590 C CA . ILE A 1 75 ? 22.296 -0.330 -28.308 1.00 91.25 75 ILE A CA 1
ATOM 591 C C . ILE A 1 75 ? 22.591 1.029 -28.950 1.00 91.25 75 ILE A C 1
ATOM 593 O O . ILE A 1 75 ? 23.302 1.090 -29.953 1.00 91.25 75 ILE A O 1
ATOM 597 N N . ASN A 1 76 ? 22.090 2.128 -28.376 1.00 89.75 76 ASN A N 1
ATOM 598 C CA . ASN A 1 76 ? 22.301 3.459 -28.950 1.00 89.75 76 ASN A CA 1
ATOM 599 C C . ASN A 1 76 ? 23.769 3.907 -28.873 1.00 89.75 76 ASN A C 1
ATOM 601 O O . ASN A 1 76 ? 24.277 4.490 -29.832 1.00 89.75 76 ASN A O 1
ATOM 605 N N . SER A 1 77 ? 24.477 3.577 -27.789 1.00 87.00 77 SER A N 1
ATOM 606 C CA . SER A 1 77 ? 25.912 3.864 -27.658 1.00 87.00 77 SER A CA 1
ATOM 607 C C . SER A 1 77 ? 26.747 3.035 -28.636 1.00 87.00 77 SER A C 1
ATOM 609 O O . SER A 1 77 ? 27.647 3.567 -29.281 1.00 87.00 77 SER A O 1
ATOM 611 N N . ALA A 1 78 ? 26.426 1.750 -28.815 1.00 87.62 78 ALA A N 1
ATOM 612 C CA . ALA A 1 78 ? 27.107 0.896 -29.785 1.00 87.62 78 ALA A CA 1
ATOM 613 C C . ALA A 1 78 ? 26.890 1.390 -31.223 1.00 87.62 78 ALA A C 1
ATOM 615 O O . ALA A 1 78 ? 27.840 1.466 -31.997 1.00 87.62 78 ALA A O 1
ATOM 616 N N . LEU A 1 79 ? 25.665 1.793 -31.579 1.00 86.44 79 LEU A N 1
ATOM 617 C CA . LEU A 1 79 ? 25.368 2.365 -32.897 1.00 86.44 79 LEU A CA 1
ATOM 618 C C . LEU A 1 79 ? 26.177 3.638 -33.176 1.00 86.44 79 LEU A C 1
ATOM 620 O O . LEU A 1 79 ? 26.660 3.803 -34.298 1.00 86.44 79 LEU A O 1
ATOM 624 N N . LEU A 1 80 ? 26.370 4.484 -32.159 1.00 82.75 80 LEU A N 1
ATOM 625 C CA . LEU A 1 80 ? 27.204 5.682 -32.248 1.00 82.75 80 LEU A CA 1
ATOM 626 C C . LEU A 1 80 ? 28.682 5.333 -32.501 1.00 82.75 80 LEU A C 1
ATOM 628 O O . LEU A 1 80 ? 29.300 5.915 -33.390 1.00 82.75 80 LEU A O 1
ATOM 632 N N . VAL A 1 81 ? 29.234 4.355 -31.771 1.00 82.00 81 VAL A N 1
ATOM 633 C CA . VAL A 1 81 ? 30.625 3.883 -31.945 1.00 82.00 81 VAL A CA 1
ATOM 634 C C . VAL A 1 81 ? 30.845 3.257 -33.327 1.00 82.00 81 VAL A C 1
ATOM 636 O O . VAL A 1 81 ? 31.909 3.422 -33.917 1.00 82.00 81 VAL A O 1
ATOM 639 N N . LEU A 1 82 ? 29.830 2.593 -33.886 1.00 84.12 82 LEU A N 1
ATOM 640 C CA . LEU A 1 82 ? 29.865 2.005 -35.231 1.00 84.12 82 LEU A CA 1
ATOM 641 C C . LEU A 1 82 ? 29.692 3.042 -36.364 1.00 84.12 82 LEU A C 1
ATOM 643 O O . LEU A 1 82 ? 29.559 2.661 -37.528 1.00 84.12 82 LEU A O 1
ATOM 647 N N . GLY A 1 83 ? 29.669 4.344 -36.053 1.00 76.19 83 GLY A N 1
ATOM 648 C CA . GLY A 1 83 ? 29.569 5.425 -37.039 1.00 76.19 83 GLY A CA 1
ATOM 649 C C . GLY A 1 83 ? 28.183 5.583 -37.672 1.00 76.19 83 GLY A C 1
ATOM 650 O O . GLY A 1 83 ? 28.030 6.319 -38.648 1.00 76.19 83 GLY A O 1
ATOM 651 N N . LYS A 1 84 ? 27.155 4.912 -37.137 1.00 74.69 84 LYS A N 1
ATOM 652 C CA . LYS A 1 84 ? 25.762 5.088 -37.567 1.00 74.69 84 LYS A CA 1
ATOM 653 C C . LYS A 1 84 ? 25.116 6.199 -36.740 1.00 74.69 84 LYS A C 1
ATOM 655 O O . LYS A 1 84 ? 25.379 6.333 -35.547 1.00 74.69 84 LYS A O 1
ATOM 660 N N . ARG A 1 85 ? 24.218 6.986 -37.348 1.00 75.12 85 ARG A N 1
ATOM 661 C CA . ARG A 1 85 ? 23.330 7.867 -36.570 1.00 75.12 85 ARG A CA 1
ATOM 662 C C . ARG A 1 85 ? 22.438 6.979 -35.701 1.00 75.12 85 ARG A C 1
ATOM 664 O O . ARG A 1 85 ? 21.572 6.284 -36.226 1.00 75.12 85 ARG A O 1
ATOM 671 N N . GLY A 1 86 ? 22.708 6.963 -34.396 1.00 73.44 86 GLY A N 1
ATOM 672 C CA . GLY A 1 86 ? 21.863 6.292 -33.412 1.00 73.44 86 GLY A CA 1
ATOM 673 C C . GLY A 1 86 ? 20.447 6.869 -33.429 1.00 73.44 86 GLY A C 1
ATOM 674 O O . GLY A 1 86 ? 20.255 8.035 -33.774 1.00 73.44 86 GLY A O 1
ATOM 675 N N . PHE A 1 87 ? 19.464 6.043 -33.074 1.00 80.94 87 PHE A N 1
ATOM 676 C CA . PHE A 1 87 ? 18.062 6.456 -32.986 1.00 80.94 87 PHE A CA 1
ATOM 677 C C . PHE A 1 87 ? 17.847 7.490 -31.868 1.00 80.94 87 PHE A C 1
ATOM 679 O O . PHE A 1 87 ? 17.098 8.444 -32.046 1.00 80.94 87 PHE A O 1
ATOM 686 N N . ASP A 1 88 ? 18.562 7.332 -30.752 1.00 86.06 88 ASP A N 1
ATOM 687 C CA . ASP A 1 88 ? 18.573 8.243 -29.606 1.00 86.06 88 ASP A CA 1
ATOM 688 C C . ASP A 1 88 ? 20.034 8.508 -29.181 1.00 86.06 88 ASP A C 1
ATOM 690 O O . ASP A 1 88 ? 20.569 7.809 -28.319 1.00 86.06 88 ASP A O 1
ATOM 694 N N . PRO A 1 89 ? 20.749 9.441 -29.841 1.00 82.38 89 PRO A N 1
ATOM 695 C CA . PRO A 1 89 ? 22.138 9.754 -29.512 1.00 82.38 89 PRO A CA 1
ATOM 696 C C . PRO A 1 89 ? 22.268 10.386 -28.124 1.00 82.38 89 PRO A C 1
ATOM 698 O O . PRO A 1 89 ? 21.3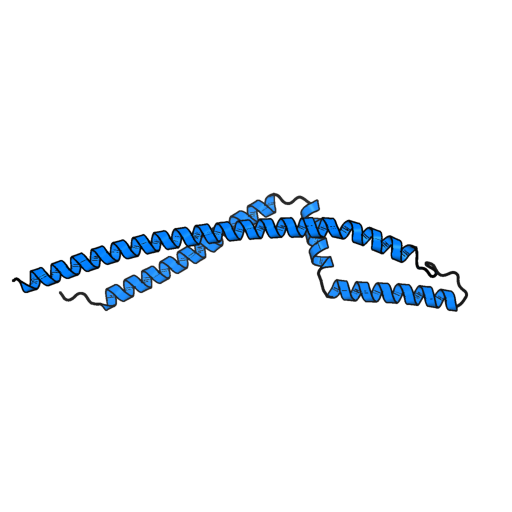64 11.087 -27.667 1.00 82.38 89 PRO A O 1
ATOM 701 N N . TYR A 1 90 ? 23.425 10.208 -27.478 1.00 82.25 90 TYR A N 1
ATOM 702 C CA . TYR A 1 90 ? 23.748 10.917 -26.236 1.00 82.25 90 TYR A CA 1
ATOM 703 C C . TYR A 1 90 ? 23.553 12.432 -26.442 1.00 82.25 90 TYR A C 1
ATOM 705 O O . TYR A 1 90 ? 24.123 12.972 -27.397 1.00 82.25 90 TYR A O 1
ATOM 713 N N . PRO A 1 91 ? 22.746 13.125 -25.611 1.00 84.25 91 PRO A N 1
ATOM 714 C CA . PRO A 1 91 ? 22.350 12.799 -24.228 1.00 84.25 91 PRO A CA 1
ATOM 715 C C . PRO A 1 91 ? 21.004 12.054 -24.009 1.00 84.25 91 PRO A C 1
ATOM 717 O O . PRO A 1 91 ? 20.408 12.196 -22.945 1.00 84.25 91 PRO A O 1
ATOM 720 N N . PHE A 1 92 ? 20.521 11.241 -24.956 1.00 89.75 92 PHE A N 1
ATOM 721 C CA . PHE A 1 92 ? 19.301 10.411 -24.842 1.00 89.75 92 PHE A CA 1
ATOM 722 C C . PHE A 1 92 ? 18.010 11.212 -24.570 1.00 89.75 92 PHE A C 1
ATOM 724 O O . PHE A 1 92 ? 17.336 11.063 -23.540 1.00 89.75 92 PHE A O 1
ATOM 731 N N . LEU A 1 93 ? 17.658 12.109 -25.494 1.00 91.81 93 LEU A N 1
ATOM 732 C CA . LEU A 1 93 ? 16.498 12.993 -25.344 1.00 91.81 93 LEU A CA 1
ATOM 733 C C . LEU A 1 93 ? 15.171 12.218 -25.334 1.00 91.81 93 LEU A C 1
ATOM 735 O O . LEU A 1 93 ? 14.264 12.568 -24.576 1.00 91.81 93 LEU A O 1
ATOM 739 N N . LEU A 1 94 ? 15.044 11.166 -26.148 1.00 91.75 94 LEU A N 1
ATOM 740 C CA . LEU A 1 94 ? 13.797 10.399 -26.236 1.00 91.75 94 LEU A CA 1
ATOM 741 C C . LEU A 1 94 ? 13.563 9.588 -24.964 1.00 91.75 94 LEU A C 1
ATOM 743 O O . LEU A 1 94 ? 12.467 9.630 -24.401 1.00 91.75 94 LEU A O 1
ATOM 747 N N . LEU A 1 95 ? 14.603 8.902 -24.484 1.00 92.44 95 LEU A N 1
ATOM 748 C CA . LEU A 1 95 ? 14.535 8.128 -23.250 1.00 92.44 95 LEU A CA 1
ATOM 749 C C . LEU A 1 95 ? 14.188 9.014 -22.046 1.00 92.44 95 LEU A C 1
ATOM 751 O O . LEU A 1 95 ? 13.266 8.701 -21.293 1.00 92.44 95 LEU A O 1
ATOM 755 N N . SER A 1 96 ? 14.897 10.134 -21.880 1.00 93.00 96 SE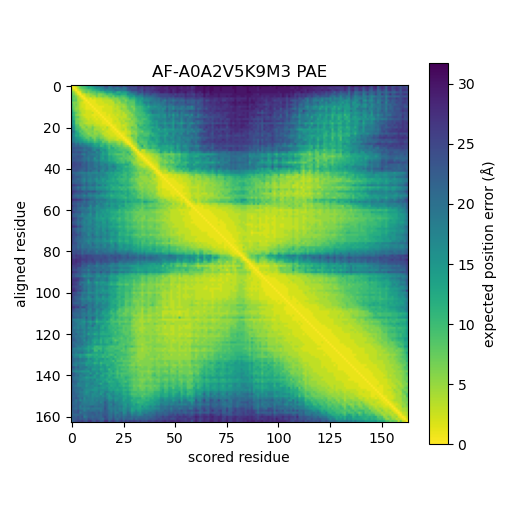R A N 1
ATOM 756 C CA . SER A 1 96 ? 14.664 11.055 -20.760 1.00 93.00 96 SER A CA 1
ATOM 757 C C . SER A 1 96 ? 13.257 11.658 -20.788 1.00 93.00 96 SER A C 1
ATOM 759 O O . SER A 1 96 ? 12.581 11.706 -19.760 1.00 93.00 96 SER A O 1
ATOM 761 N N . THR A 1 97 ? 12.770 12.046 -21.968 1.00 92.94 97 THR A N 1
ATOM 762 C CA . THR A 1 97 ? 11.410 12.577 -22.138 1.00 92.94 97 THR A CA 1
ATOM 763 C C . THR A 1 97 ? 10.350 11.529 -21.796 1.00 92.94 97 THR A C 1
ATOM 765 O O . THR A 1 97 ? 9.414 11.825 -21.052 1.00 92.94 97 THR A O 1
ATOM 768 N N . ALA A 1 98 ? 10.508 10.293 -22.278 1.00 92.31 98 ALA A N 1
ATOM 769 C CA . ALA A 1 98 ? 9.567 9.208 -22.006 1.00 92.31 98 ALA A CA 1
ATOM 770 C C . ALA A 1 98 ? 9.489 8.869 -20.507 1.00 92.31 98 ALA A C 1
ATOM 772 O O . ALA A 1 98 ? 8.392 8.726 -19.964 1.00 92.31 98 ALA A O 1
ATOM 773 N N . ILE A 1 99 ? 10.637 8.795 -19.822 1.00 93.00 99 ILE A N 1
ATOM 774 C CA . ILE A 1 99 ? 10.689 8.533 -18.376 1.00 93.00 99 ILE A CA 1
ATOM 775 C C . ILE A 1 99 ? 10.023 9.669 -17.594 1.00 93.00 99 ILE A C 1
ATOM 777 O O . ILE A 1 99 ? 9.236 9.398 -16.690 1.00 93.00 99 ILE A O 1
ATOM 781 N N . ASN A 1 100 ? 10.279 10.930 -17.956 1.00 94.62 100 ASN A N 1
ATOM 782 C CA . ASN A 1 100 ? 9.664 12.077 -17.285 1.00 94.62 100 ASN A CA 1
ATOM 783 C C . ASN A 1 100 ? 8.136 12.074 -17.424 1.00 94.62 100 ASN A C 1
ATOM 785 O O . ASN A 1 100 ? 7.431 12.278 -16.437 1.00 94.62 100 ASN A O 1
ATOM 789 N N . MET A 1 101 ? 7.612 11.795 -18.621 1.00 93.81 101 MET A N 1
ATOM 790 C CA . MET A 1 101 ? 6.164 11.668 -18.831 1.00 93.81 101 MET A CA 1
ATOM 791 C C . MET A 1 101 ? 5.569 10.537 -17.986 1.00 93.81 101 MET A C 1
ATOM 793 O O . MET A 1 101 ? 4.525 10.718 -17.357 1.00 93.81 101 MET A O 1
ATOM 797 N N . LEU A 1 102 ? 6.251 9.389 -17.925 1.00 91.12 102 LEU A N 1
ATOM 798 C CA . LEU A 1 102 ? 5.818 8.257 -17.111 1.00 91.12 102 LEU A CA 1
ATOM 799 C C . LEU A 1 102 ? 5.804 8.609 -15.615 1.00 91.12 102 LEU A C 1
ATOM 801 O O . LEU A 1 102 ? 4.822 8.328 -14.933 1.00 91.12 102 LEU A O 1
ATOM 805 N N . ALA A 1 103 ? 6.848 9.273 -15.118 1.00 90.50 103 ALA A N 1
ATOM 806 C CA . ALA A 1 103 ? 6.971 9.665 -13.716 1.00 90.50 103 ALA A CA 1
ATOM 807 C C . ALA A 1 103 ? 5.878 10.659 -13.282 1.00 90.50 103 ALA A C 1
ATOM 809 O O . ALA A 1 103 ? 5.291 10.506 -12.209 1.00 90.50 103 ALA A O 1
ATOM 810 N N . VAL A 1 104 ? 5.553 11.643 -14.131 1.00 94.25 104 VAL A N 1
ATOM 811 C CA . VAL A 1 104 ? 4.479 12.614 -13.857 1.00 94.25 104 VAL A CA 1
ATOM 812 C C . VAL A 1 104 ? 3.122 11.921 -13.725 1.00 94.25 104 VAL A C 1
ATOM 814 O O . VAL A 1 104 ? 2.343 12.274 -12.843 1.00 94.25 104 VAL A O 1
ATOM 817 N N . LEU A 1 105 ? 2.842 10.915 -14.558 1.00 89.38 105 LEU A N 1
ATOM 818 C CA . LEU A 1 105 ? 1.598 10.143 -14.479 1.00 89.38 105 LEU A CA 1
ATOM 819 C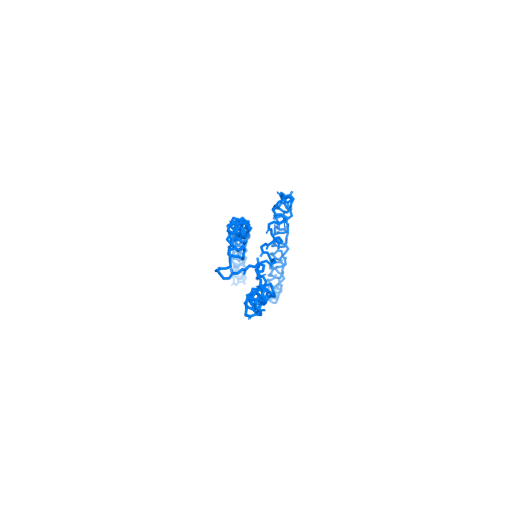 C . LEU A 1 105 ? 1.586 9.147 -13.310 1.00 89.38 105 LEU A C 1
ATOM 821 O O . LEU A 1 105 ? 0.519 8.847 -12.776 1.00 89.38 105 LEU A O 1
ATOM 825 N N . GLN A 1 106 ? 2.748 8.655 -12.874 1.00 89.81 106 GLN A N 1
ATOM 826 C CA . GLN A 1 106 ? 2.845 7.715 -11.756 1.00 89.81 106 GLN A CA 1
ATOM 827 C C . GLN A 1 106 ? 2.420 8.332 -10.422 1.00 89.81 106 GLN A C 1
ATOM 829 O O . GLN A 1 106 ? 1.673 7.697 -9.681 1.00 89.81 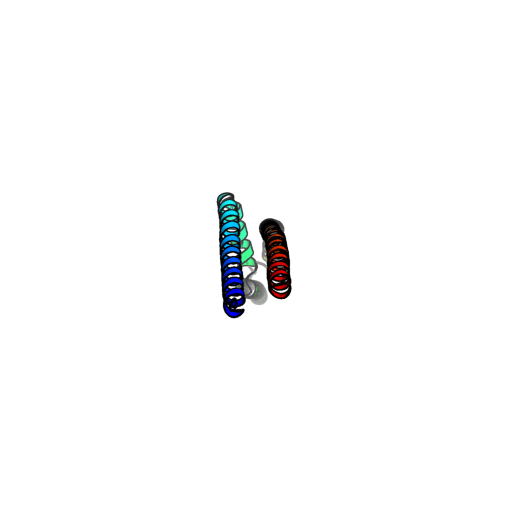106 GLN A O 1
ATOM 834 N N . ALA A 1 107 ? 2.851 9.559 -10.113 1.00 89.38 107 ALA A N 1
ATOM 835 C CA . ALA A 1 107 ? 2.553 10.206 -8.833 1.00 89.38 107 ALA A CA 1
ATOM 836 C C . ALA A 1 107 ? 1.044 10.250 -8.481 1.00 89.38 107 ALA A C 1
ATOM 838 O O . ALA A 1 107 ? 0.681 9.769 -7.405 1.00 89.38 107 ALA A O 1
ATOM 839 N N . PRO A 1 108 ? 0.134 10.747 -9.345 1.00 90.44 108 PRO A N 1
ATOM 840 C CA . PRO A 1 108 ? -1.296 10.759 -9.045 1.00 90.44 108 PRO A CA 1
ATOM 841 C C . PRO A 1 108 ? -1.909 9.355 -9.001 1.00 90.44 108 PRO A C 1
ATOM 843 O O . PRO A 1 108 ? -2.768 9.115 -8.161 1.00 90.44 108 PRO A O 1
ATOM 846 N N . ILE A 1 109 ? -1.460 8.412 -9.840 1.00 87.38 109 ILE A N 1
ATOM 847 C CA . ILE A 1 109 ? -1.947 7.020 -9.814 1.00 87.38 109 ILE A CA 1
ATOM 848 C C . ILE A 1 109 ? -1.611 6.364 -8.470 1.00 87.38 109 ILE A C 1
ATOM 850 O O . ILE A 1 109 ? -2.477 5.754 -7.838 1.00 87.38 109 ILE A O 1
ATOM 854 N N . ILE A 1 110 ? -0.372 6.541 -8.006 1.00 88.00 110 ILE A N 1
ATOM 855 C CA . ILE A 1 110 ? 0.082 6.044 -6.706 1.00 88.00 110 ILE A CA 1
ATOM 856 C C . ILE A 1 110 ? -0.719 6.711 -5.585 1.00 88.00 110 ILE A C 1
ATOM 858 O O . ILE A 1 110 ? -1.232 6.005 -4.722 1.00 88.00 110 ILE A O 1
ATOM 862 N N . LEU A 1 111 ? -0.901 8.037 -5.613 1.00 90.19 111 LEU A N 1
ATOM 863 C CA . LEU A 1 111 ? -1.686 8.758 -4.602 1.00 90.19 111 LEU A CA 1
ATOM 864 C C . LEU A 1 111 ? -3.159 8.326 -4.579 1.00 90.19 111 LEU A C 1
ATOM 866 O O . LEU A 1 111 ? -3.732 8.184 -3.502 1.00 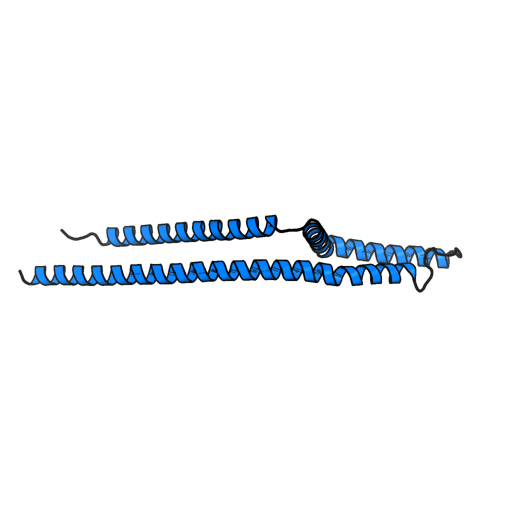90.19 111 LEU A O 1
ATOM 870 N N . MET A 1 112 ? -3.775 8.076 -5.737 1.00 86.50 112 MET A N 1
ATOM 871 C CA . MET A 1 112 ? -5.148 7.567 -5.827 1.00 86.50 112 MET A CA 1
ATOM 872 C C . MET A 1 112 ? -5.263 6.162 -5.228 1.00 86.50 112 MET A C 1
ATOM 874 O O . MET A 1 112 ? -6.179 5.905 -4.444 1.00 86.50 112 MET A O 1
ATOM 878 N N . SER A 1 113 ? -4.320 5.271 -5.552 1.00 85.69 113 SER A N 1
ATOM 879 C CA . SER A 1 113 ? -4.266 3.922 -4.976 1.00 85.69 113 SER A CA 1
ATOM 880 C C . SER A 1 113 ? -4.036 3.970 -3.459 1.00 85.69 113 SER A C 1
ATOM 882 O O . SER A 1 113 ? -4.772 3.334 -2.704 1.00 85.69 113 SER A O 1
ATOM 884 N N . GLN A 1 114 ? -3.110 4.814 -2.991 1.00 88.50 114 GLN A N 1
ATOM 885 C CA . GLN A 1 114 ? -2.840 5.027 -1.566 1.00 88.50 114 GLN A CA 1
ATOM 886 C C . GLN A 1 114 ? -4.049 5.595 -0.817 1.00 88.50 114 GLN A C 1
ATOM 888 O O . GLN A 1 114 ? -4.419 5.062 0.224 1.00 88.50 114 GLN A O 1
ATOM 893 N N . ASN A 1 115 ? -4.710 6.633 -1.341 1.00 89.12 115 ASN A N 1
ATOM 894 C CA . ASN A 1 115 ? -5.890 7.228 -0.705 1.00 89.12 115 ASN A CA 1
ATOM 895 C C . ASN A 1 115 ? -7.035 6.207 -0.583 1.00 89.12 115 ASN A C 1
ATOM 897 O O . ASN A 1 115 ? -7.714 6.132 0.442 1.00 89.12 115 ASN A O 1
ATOM 901 N N . ARG A 1 116 ? -7.213 5.362 -1.607 1.00 86.06 116 ARG A N 1
ATOM 902 C CA . ARG A 1 116 ? -8.191 4.269 -1.588 1.00 86.06 116 ARG A CA 1
ATOM 903 C C . ARG A 1 116 ? -7.838 3.192 -0.560 1.00 86.06 116 ARG A C 1
ATOM 905 O O . ARG A 1 116 ? -8.735 2.741 0.152 1.00 86.06 116 ARG A O 1
ATOM 912 N N . GLN A 1 117 ? -6.573 2.782 -0.457 1.00 86.19 117 GLN A N 1
ATOM 913 C CA . GLN A 1 117 ? -6.135 1.834 0.575 1.00 86.19 117 GLN A CA 1
ATOM 914 C C . GLN A 1 117 ? -6.311 2.416 1.983 1.00 86.19 117 GLN A C 1
ATOM 916 O O . GLN A 1 117 ? -6.949 1.784 2.819 1.00 86.19 117 GLN A O 1
ATOM 921 N N . ALA A 1 118 ? -5.892 3.663 2.209 1.00 89.81 118 ALA A N 1
ATOM 922 C CA . ALA A 1 118 ? -6.060 4.349 3.489 1.00 89.81 118 ALA A CA 1
ATOM 923 C C . ALA A 1 118 ? -7.537 4.466 3.906 1.00 89.81 118 ALA A C 1
ATOM 925 O O . ALA A 1 118 ? -7.874 4.315 5.082 1.00 89.81 118 ALA A O 1
ATOM 926 N N . HIS A 1 119 ? -8.442 4.698 2.950 1.00 87.38 119 HIS A N 1
ATOM 927 C CA . HIS A 1 119 ? -9.876 4.716 3.227 1.00 87.38 119 HIS A CA 1
ATOM 928 C C . HIS A 1 119 ? -10.404 3.338 3.661 1.00 87.38 119 HIS A C 1
ATOM 930 O O . HIS A 1 119 ? -11.150 3.253 4.639 1.00 87.38 119 HIS A O 1
ATOM 936 N N . LYS A 1 120 ? -9.980 2.257 2.988 1.00 85.88 120 LYS A N 1
ATOM 937 C CA . LYS A 1 120 ? -10.318 0.877 3.382 1.00 85.88 120 LYS A CA 1
ATOM 938 C C . LYS A 1 120 ? -9.780 0.544 4.775 1.00 85.88 120 LYS A C 1
ATOM 940 O O . LYS A 1 120 ? -10.525 0.013 5.597 1.00 85.88 120 LYS A O 1
ATOM 945 N N . ASP A 1 121 ? -8.531 0.903 5.059 1.00 88.25 121 ASP A N 1
ATOM 946 C CA . ASP A 1 121 ? -7.893 0.649 6.354 1.00 88.25 121 ASP A CA 1
ATOM 947 C C . ASP A 1 121 ? -8.595 1.398 7.490 1.00 88.25 121 ASP A C 1
ATOM 949 O O . ASP A 1 121 ? -8.849 0.829 8.553 1.00 88.25 121 ASP A O 1
ATOM 953 N N . ARG A 1 122 ? -8.999 2.652 7.250 1.00 89.25 122 ARG A N 1
ATOM 954 C CA . ARG A 1 122 ? -9.770 3.440 8.218 1.00 89.25 122 ARG A CA 1
ATOM 955 C C . ARG A 1 122 ? -11.114 2.792 8.548 1.00 89.25 122 ARG A C 1
ATOM 957 O O . ARG A 1 122 ? -11.470 2.710 9.719 1.00 89.25 122 ARG A O 1
ATOM 964 N N . LEU A 1 123 ? -11.852 2.330 7.538 1.00 86.00 123 LEU A N 1
ATOM 965 C CA . LEU A 1 123 ? -13.135 1.655 7.755 1.00 86.00 123 LEU A CA 1
ATOM 966 C C . LEU A 1 123 ? -12.967 0.333 8.499 1.00 86.00 123 LEU A C 1
ATOM 968 O O . LEU A 1 123 ? -13.752 0.029 9.393 1.00 86.00 123 LEU A O 1
ATOM 972 N N . ARG A 1 124 ? -11.929 -0.438 8.164 1.00 85.06 124 ARG A N 1
ATOM 973 C CA . ARG A 1 124 ? -11.617 -1.683 8.867 1.00 85.06 124 ARG A CA 1
ATOM 974 C C . ARG A 1 124 ? -11.319 -1.432 10.344 1.00 85.06 124 ARG A C 1
ATOM 976 O O . ARG A 1 124 ? -11.881 -2.114 11.193 1.00 85.06 124 ARG A O 1
ATOM 983 N N . SER A 1 125 ? -10.517 -0.409 10.632 1.00 88.00 125 SER A N 1
ATOM 984 C CA . SER A 1 125 ? -10.204 0.020 11.999 1.00 88.00 125 SER A CA 1
ATOM 985 C C . SER A 1 125 ? -11.456 0.435 12.781 1.00 88.00 125 SER A C 1
ATOM 987 O O . SER A 1 125 ? -11.634 0.021 13.924 1.00 88.00 125 SER A O 1
ATOM 989 N N . GLU A 1 126 ? -12.375 1.181 12.156 1.00 88.50 126 GLU A N 1
ATOM 990 C CA . GLU A 1 126 ? -13.649 1.561 12.784 1.00 88.50 126 GLU A CA 1
ATOM 991 C C . GLU A 1 126 ? -14.517 0.334 13.105 1.00 88.50 126 GLU A C 1
ATOM 993 O O . GLU A 1 126 ? -15.054 0.221 14.204 1.00 88.50 126 GLU A O 1
ATOM 998 N N . ILE A 1 127 ? -14.632 -0.630 12.185 1.00 84.50 127 ILE A N 1
ATOM 999 C CA . ILE A 1 127 ? -15.385 -1.872 12.433 1.00 84.50 127 ILE A CA 1
ATOM 1000 C C . ILE A 1 127 ? -14.767 -2.658 13.590 1.00 84.50 127 ILE A C 1
ATOM 1002 O O . ILE A 1 127 ? -15.494 -3.112 14.477 1.00 84.50 127 ILE A O 1
ATOM 1006 N N . ASP A 1 128 ? -13.444 -2.810 13.595 1.00 86.12 128 ASP A N 1
ATOM 1007 C CA . ASP A 1 128 ? -12.730 -3.515 14.658 1.00 86.12 128 ASP A CA 1
ATOM 1008 C C . ASP A 1 128 ? -12.937 -2.826 16.015 1.00 86.12 128 ASP A C 1
ATOM 1010 O O . ASP A 1 128 ? -13.180 -3.504 17.017 1.00 86.12 128 ASP A O 1
ATOM 1014 N N . TYR A 1 129 ? -12.937 -1.490 16.042 1.00 88.75 129 TYR A N 1
ATOM 1015 C CA . TYR A 1 129 ? -13.263 -0.706 17.232 1.00 88.75 129 TYR A CA 1
ATOM 1016 C C . TYR A 1 129 ? -14.688 -0.984 17.735 1.00 88.75 129 TYR A C 1
ATOM 1018 O O . TYR A 1 129 ? -14.880 -1.291 18.914 1.00 88.75 129 TYR A O 1
ATOM 1026 N N . GLN A 1 130 ? -15.686 -0.959 16.846 1.00 87.62 130 GLN A N 1
ATOM 1027 C CA . GLN A 1 130 ? -17.088 -1.223 17.195 1.00 87.62 130 GLN A CA 1
ATOM 1028 C C . GLN A 1 130 ? -17.303 -2.647 17.726 1.00 87.62 130 GLN A C 1
ATOM 1030 O O . GLN A 1 130 ? -18.066 -2.855 18.672 1.00 87.62 130 GLN A O 1
ATOM 1035 N N . VAL A 1 131 ? -16.641 -3.643 17.131 1.00 85.25 131 VAL A N 1
ATOM 1036 C CA . VAL A 1 131 ? -16.682 -5.033 17.613 1.00 85.25 131 VAL A CA 1
ATOM 1037 C C . VAL A 1 131 ? -16.053 -5.132 19.000 1.00 85.25 131 VAL A C 1
ATOM 1039 O O . VAL A 1 131 ? -16.651 -5.723 19.899 1.00 85.25 131 VAL A O 1
ATOM 1042 N N . ASN A 1 132 ? -14.896 -4.501 19.207 1.00 87.62 132 ASN A N 1
ATOM 1043 C CA . ASN A 1 132 ? -14.222 -4.517 20.499 1.00 87.62 132 ASN A CA 1
ATOM 1044 C C . ASN A 1 132 ? -15.081 -3.882 21.606 1.00 87.62 132 ASN A C 1
ATOM 1046 O O . ASN A 1 132 ? -15.228 -4.467 22.677 1.00 87.62 132 ASN A O 1
ATOM 1050 N N . LEU A 1 133 ? -15.725 -2.747 21.320 1.00 90.56 133 LEU A N 1
ATOM 1051 C CA . LEU A 1 133 ? -16.642 -2.091 22.255 1.00 90.56 133 LEU A CA 1
ATOM 1052 C C . LEU A 1 133 ? -17.839 -2.987 22.613 1.00 90.56 133 LEU A C 1
ATOM 1054 O O . LEU A 1 133 ? -18.205 -3.110 23.781 1.00 90.56 133 LEU A O 1
ATOM 1058 N N . LYS A 1 134 ? -18.441 -3.660 21.623 1.00 87.38 134 LYS A N 1
ATOM 1059 C CA . LYS A 1 134 ? -19.541 -4.610 21.864 1.00 87.38 134 LYS A CA 1
ATOM 1060 C C . LYS A 1 134 ? -19.105 -5.786 22.735 1.00 87.38 134 LYS A C 1
ATOM 1062 O O . LYS A 1 134 ? -19.852 -6.189 23.625 1.00 87.38 134 LYS A O 1
ATOM 1067 N N . ASN A 1 135 ? -17.908 -6.315 22.499 1.00 86.06 135 ASN A N 1
ATOM 1068 C CA . ASN A 1 135 ? -17.350 -7.402 23.297 1.00 86.06 135 ASN A CA 1
ATOM 1069 C C . ASN A 1 135 ? -17.094 -6.964 24.743 1.00 86.06 135 ASN A C 1
ATOM 1071 O O . ASN A 1 135 ? -17.398 -7.717 25.666 1.00 86.06 135 ASN A O 1
ATOM 1075 N N . GLU A 1 136 ? -16.599 -5.743 24.954 1.00 93.06 136 GLU A N 1
ATOM 1076 C CA . GLU A 1 136 ? -16.415 -5.181 26.293 1.00 93.06 136 GLU A CA 1
ATOM 1077 C C . GLU A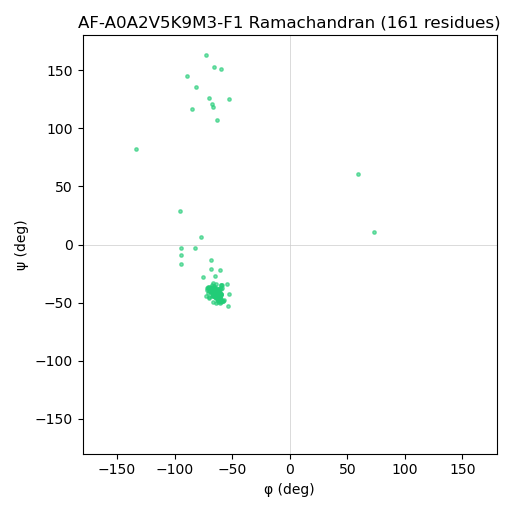 1 136 ? -17.747 -5.071 27.049 1.00 93.06 136 GLU A C 1
ATOM 1079 O O . GLU A 1 136 ? -17.850 -5.535 28.186 1.00 93.06 136 GLU A O 1
ATOM 1084 N N . LEU A 1 137 ? -18.797 -4.553 26.404 1.00 93.00 137 LEU A N 1
ATOM 1085 C CA . LEU A 1 137 ? -20.137 -4.472 26.996 1.00 93.00 137 LEU A CA 1
ATOM 1086 C C . LEU A 1 137 ? -20.710 -5.860 27.328 1.00 93.00 137 LEU A C 1
ATOM 1088 O O . LEU A 1 137 ? -21.237 -6.067 28.422 1.00 93.00 137 LEU A O 1
ATOM 1092 N N . ALA A 1 138 ? -20.565 -6.832 26.423 1.00 87.75 138 ALA A N 1
ATOM 1093 C CA . ALA A 1 138 ? -21.013 -8.204 26.657 1.00 87.75 138 ALA A CA 1
ATOM 1094 C C . ALA A 1 138 ? -20.261 -8.866 27.827 1.00 87.75 138 ALA A C 1
ATOM 1096 O O . ALA A 1 138 ? -20.867 -9.555 28.649 1.00 87.75 138 ALA A O 1
ATOM 1097 N N . LEU A 1 139 ? -18.949 -8.631 27.944 1.00 92.12 139 LEU A N 1
ATOM 1098 C CA . LEU A 1 139 ? -18.151 -9.098 29.080 1.00 92.12 139 LEU A CA 1
ATOM 1099 C C . LEU A 1 139 ? -18.614 -8.464 30.391 1.00 92.12 139 LEU A C 1
ATOM 1101 O O . LEU A 1 139 ? -18.755 -9.173 31.387 1.00 92.12 139 LEU A O 1
ATOM 1105 N N . GLN A 1 140 ? -18.889 -7.158 30.401 1.00 94.62 140 GLN A N 1
ATOM 1106 C CA . GLN A 1 140 ? -19.421 -6.482 31.583 1.00 94.62 140 GLN A CA 1
ATOM 1107 C C . GLN A 1 140 ? -20.767 -7.074 32.016 1.00 94.62 140 GLN A C 1
ATOM 1109 O O . GLN A 1 140 ? -20.958 -7.337 33.206 1.00 94.62 140 GLN A O 1
ATOM 1114 N N . GLU A 1 141 ? -21.668 -7.354 31.073 1.00 92.69 141 GLU A N 1
ATOM 1115 C CA . GLU A 1 141 ? -22.952 -7.993 31.369 1.00 92.69 141 GLU A CA 1
ATOM 1116 C C . GLU A 1 141 ? -22.765 -9.400 31.963 1.00 92.69 141 GLU A C 1
ATOM 1118 O O . GLU A 1 141 ? -23.379 -9.744 32.977 1.00 92.69 141 GLU A O 1
ATOM 1123 N N . ILE A 1 142 ? -21.875 -10.211 31.383 1.00 92.69 142 ILE A N 1
ATOM 1124 C CA . ILE A 1 142 ? -21.564 -11.553 31.895 1.00 92.69 142 ILE A CA 1
ATOM 1125 C C . ILE A 1 142 ? -20.989 -11.472 33.313 1.00 92.69 142 ILE A C 1
ATOM 1127 O O . ILE A 1 142 ? -21.431 -12.207 34.197 1.00 92.69 142 ILE A O 1
ATOM 1131 N N . LEU A 1 143 ? -20.048 -10.556 33.559 1.00 94.81 143 LEU A N 1
ATOM 1132 C CA . LEU A 1 143 ? -19.460 -10.341 34.882 1.00 94.81 143 LEU A CA 1
ATOM 1133 C C . LEU A 1 143 ? -20.507 -9.896 35.911 1.00 94.81 143 LEU A C 1
ATOM 1135 O O . LEU A 1 143 ? -20.463 -10.342 37.057 1.00 94.81 143 LEU A O 1
ATOM 1139 N N . GLN A 1 144 ? -21.466 -9.050 35.525 1.00 94.94 144 GLN A N 1
ATOM 1140 C CA . GLN A 1 144 ? -22.574 -8.668 36.403 1.00 94.94 144 GLN A CA 1
ATOM 1141 C C . GLN A 1 144 ? -23.456 -9.868 36.760 1.00 94.94 144 GLN A C 1
ATOM 1143 O O . GLN A 1 144 ? -23.752 -10.075 37.938 1.00 94.94 144 GLN A O 1
ATOM 1148 N N . ARG A 1 145 ? -23.832 -10.692 35.775 1.00 92.06 145 ARG A N 1
ATOM 1149 C CA . ARG A 1 145 ? -24.637 -11.901 36.017 1.00 92.06 145 ARG A CA 1
ATOM 1150 C C . ARG A 1 145 ? -23.904 -12.911 36.901 1.00 92.06 145 ARG A C 1
ATOM 1152 O O . ARG A 1 145 ? -24.516 -13.470 37.807 1.00 92.06 145 ARG A O 1
ATOM 1159 N N . LEU A 1 146 ? -22.598 -13.096 36.698 1.00 94.00 146 LEU A N 1
ATOM 1160 C CA . LEU A 1 146 ? -21.769 -13.960 37.545 1.00 94.00 146 LEU A CA 1
ATOM 1161 C C . LEU A 1 146 ? -21.739 -13.482 39.001 1.00 94.00 146 LEU A C 1
ATOM 1163 O O . LEU A 1 146 ? -21.937 -14.292 39.901 1.00 94.00 146 LEU A O 1
ATOM 1167 N N . LYS A 1 147 ? -21.581 -12.173 39.238 1.00 93.25 147 LYS A N 1
ATOM 1168 C CA . LYS A 1 147 ? -21.621 -11.597 40.595 1.00 93.25 147 LYS A CA 1
ATOM 1169 C C . LYS A 1 147 ? -22.961 -11.823 41.299 1.00 93.25 147 LYS A C 1
ATOM 1171 O O . LYS A 1 147 ? -22.987 -12.029 42.511 1.00 93.25 147 LYS A O 1
ATOM 1176 N N . ILE A 1 148 ? -24.073 -11.761 40.562 1.00 93.50 148 ILE A N 1
ATOM 1177 C CA . ILE A 1 148 ? -25.409 -12.035 41.114 1.00 93.50 148 ILE A CA 1
ATOM 1178 C C . ILE A 1 148 ? -25.513 -13.510 41.518 1.00 93.50 148 ILE A C 1
ATOM 1180 O O . ILE A 1 148 ? -25.859 -13.800 42.660 1.00 93.50 148 ILE A O 1
ATOM 1184 N N . LEU A 1 149 ? -25.131 -14.429 40.627 1.00 90.69 149 LEU A N 1
ATOM 1185 C CA . LEU A 1 149 ? -25.158 -15.870 40.902 1.00 90.69 149 LEU A CA 1
ATOM 1186 C C . LEU A 1 149 ? -24.261 -16.262 42.085 1.00 90.69 149 LEU A C 1
ATOM 1188 O O . LEU A 1 149 ? -24.661 -17.060 42.933 1.00 90.69 149 LEU A O 1
ATOM 1192 N N . GLU A 1 150 ? -23.063 -15.683 42.170 1.00 91.62 150 GLU A N 1
ATOM 1193 C CA . GLU A 1 150 ? -22.154 -15.871 43.302 1.00 91.62 150 GLU A CA 1
ATOM 1194 C C . GLU A 1 150 ? -22.822 -15.439 44.614 1.00 91.62 150 GLU A C 1
ATOM 1196 O O . GLU A 1 150 ? -22.871 -16.213 45.571 1.00 91.62 150 GLU A O 1
ATOM 1201 N N . ARG A 1 151 ? -23.428 -14.246 44.645 1.00 91.00 151 ARG A N 1
ATOM 1202 C CA . ARG A 1 151 ? -24.145 -13.744 45.823 1.00 91.00 151 ARG A CA 1
ATOM 1203 C C . ARG A 1 151 ? -25.302 -14.658 46.240 1.00 91.00 151 ARG A C 1
ATOM 1205 O O . ARG A 1 151 ? -25.465 -14.906 47.435 1.00 91.00 151 ARG A O 1
ATOM 1212 N N . ASP A 1 152 ? -26.079 -15.166 45.290 1.00 90.50 152 ASP A N 1
ATOM 1213 C CA . ASP A 1 152 ? -27.216 -16.049 45.573 1.00 90.50 152 ASP A CA 1
ATOM 1214 C C . ASP A 1 152 ? -26.758 -17.416 46.105 1.00 90.50 152 ASP A C 1
ATOM 1216 O O . ASP A 1 152 ? -27.310 -17.926 47.082 1.00 90.50 152 ASP A O 1
ATOM 1220 N N . SER A 1 153 ? -25.686 -17.981 45.539 1.00 88.06 153 SER A N 1
ATOM 1221 C CA . SER A 1 153 ? -25.092 -19.233 46.032 1.00 88.06 153 SER A CA 1
ATOM 1222 C C . SER A 1 153 ? -24.522 -19.114 47.453 1.00 88.06 153 SER A C 1
ATOM 1224 O O . SER A 1 153 ? -24.683 -20.030 48.268 1.00 88.06 153 SER A O 1
ATOM 1226 N N . LEU A 1 154 ? -23.916 -17.968 47.788 1.00 86.06 154 LEU A N 1
ATOM 1227 C CA . LEU A 1 154 ? -23.436 -17.675 49.140 1.00 86.06 154 LEU A CA 1
ATOM 1228 C C . LEU A 1 154 ? -24.599 -17.585 50.137 1.00 86.06 154 LEU A C 1
ATOM 1230 O O . LEU A 1 154 ? -24.519 -18.163 51.223 1.00 86.06 154 LEU A O 1
ATOM 1234 N N . ARG A 1 155 ? -25.707 -16.931 49.759 1.00 80.88 155 ARG A N 1
ATOM 1235 C CA . ARG A 1 155 ? -26.924 -16.861 50.587 1.00 80.88 155 ARG A CA 1
ATOM 1236 C C . ARG A 1 155 ? -27.503 -18.246 50.864 1.00 80.88 155 ARG A C 1
ATOM 1238 O O . ARG A 1 155 ? -27.674 -18.598 52.030 1.00 80.88 155 ARG A O 1
ATOM 1245 N N . ALA A 1 156 ? -27.692 -19.058 49.825 1.00 81.62 156 ALA A N 1
ATOM 1246 C CA . ALA A 1 156 ? -28.217 -20.417 49.961 1.00 81.62 156 ALA A CA 1
ATOM 1247 C C . ALA A 1 156 ? -27.334 -21.311 50.853 1.00 81.62 156 ALA A C 1
ATOM 1249 O O . ALA A 1 156 ? -27.835 -22.146 51.604 1.00 81.62 156 ALA A O 1
ATOM 1250 N N . THR A 1 157 ? -26.011 -21.128 50.809 1.00 78.88 157 THR A N 1
ATOM 1251 C CA . THR A 1 157 ? -25.080 -21.861 51.684 1.00 78.88 157 THR A CA 1
ATOM 1252 C C . THR A 1 157 ? -25.188 -21.400 53.141 1.00 78.88 157 THR A C 1
ATOM 1254 O O . THR A 1 157 ? -25.106 -22.229 54.047 1.00 78.88 157 THR A O 1
ATOM 1257 N N . SER A 1 158 ? -25.412 -20.101 53.373 1.00 74.75 158 SER A N 1
ATOM 1258 C CA . SER A 1 158 ? -25.563 -19.532 54.719 1.00 74.75 158 SER A CA 1
ATOM 1259 C C . SER A 1 158 ? -26.870 -19.930 55.414 1.00 74.75 158 SER A C 1
ATOM 1261 O O . SER A 1 158 ? -26.856 -20.196 56.613 1.00 74.75 158 SER A O 1
ATOM 1263 N N . GLU A 1 159 ? -27.982 -20.029 54.678 1.00 73.81 159 GLU A N 1
ATOM 1264 C CA . GLU A 1 159 ? -29.269 -20.493 55.220 1.00 73.81 159 GLU A CA 1
ATOM 1265 C C . GLU A 1 159 ? -29.193 -21.963 55.624 1.00 73.81 159 GLU A C 1
ATOM 1267 O O . GLU A 1 159 ? -29.598 -22.335 56.719 1.00 73.81 159 GLU A O 1
ATOM 1272 N N . LYS A 1 160 ? -28.536 -22.782 54.803 1.00 69.31 160 LYS A N 1
ATOM 1273 C CA . LYS A 1 160 ? -28.351 -24.210 55.068 1.00 69.31 160 LYS A CA 1
ATOM 1274 C C . LYS A 1 160 ? -27.422 -24.535 56.247 1.00 69.31 160 LYS A C 1
ATOM 1276 O O . LYS A 1 160 ? -27.329 -25.691 56.633 1.00 69.31 160 LYS A O 1
ATOM 1281 N N . HIS A 1 161 ? -26.663 -23.560 56.748 1.00 60.22 161 HIS A N 1
ATOM 1282 C CA . HIS A 1 161 ? -25.865 -23.687 57.977 1.00 60.22 161 HIS A CA 1
ATOM 1283 C C . HIS A 1 161 ? -26.604 -23.173 59.222 1.00 60.22 161 HIS A C 1
ATOM 1285 O O . HIS A 1 161 ? -26.087 -23.322 60.327 1.00 60.22 161 HIS A O 1
ATOM 1291 N N . ARG A 1 162 ? -27.761 -22.518 59.056 1.00 56.97 162 ARG A N 1
ATOM 1292 C CA . ARG A 1 162 ? -28.589 -22.021 60.165 1.00 56.97 162 ARG A CA 1
ATOM 1293 C C . ARG A 1 162 ? -29.697 -22.993 60.583 1.00 56.97 162 ARG A C 1
ATOM 1295 O O . ARG A 1 162 ? -30.228 -22.813 61.675 1.00 56.97 162 ARG A O 1
ATOM 1302 N N . GLU A 1 163 ? -30.027 -23.969 59.741 1.00 48.47 163 GLU A N 1
ATOM 1303 C CA . GLU A 1 163 ? -30.878 -25.132 60.055 1.00 48.47 163 GLU A CA 1
ATOM 1304 C C . GLU A 1 163 ? -30.042 -26.304 60.582 1.00 48.47 163 GLU A C 1
ATOM 1306 O O . GLU A 1 163 ? -30.522 -26.987 61.513 1.00 48.47 163 GLU A O 1
#

Sequence (163 aa):
MRGNPNVALEMLSALANRLRRTDELLRHSTTRNVNEEMAARLTLADRAADILAEFGGSWKFIIAAVLFFNLWVLINSALLVLGKRGFDPYPFLLLSTAINMLAVLQAPIILMSQNRQAHKDRLRSEIDYQVNLKNELALQEILQRLKILERDSLRATSEKHRE

pLDDT: mean 82.55, std 10.82, range [43.75, 96.5]

Mean predicted aligned error: 11.78 Å

Secondary structure (DSSP, 8-state):
-PPPHHHHHHHHHHHHHHHHHHHHHHHHHHHHHHHHHHHHT--HHHHHHHHHHHHHT-HHHHHHHHHHHHHHHHHHHHHHHTTS--SS-TTTHHHHHHHHHHHHHHHHHHHHHHHHHHHHHHHHHHHHHHHHHHHHHHHHHHHHHHHHHHHHHHHHHHHTTT-